Protein AF-A0A3C0SNF0-F1 (afdb_monomer_lite)

Radius of gyration: 14.69 Å; chains: 1; bounding box: 34×30×38 Å

Secondary structure (DSSP, 8-state):
-B--HHHHHH---SHHHHHHHHTS-SSTTSPPP---S-PPPTTS---S-TTTTT-TT--HHHHHSPPPEEE-GGG-EEE-GGG-------

Structure (mmCIF, N/CA/C/O backbone):
data_AF-A0A3C0SNF0-F1
#
_entry.id   AF-A0A3C0SNF0-F1
#
loop_
_atom_site.group_PDB
_atom_site.id
_atom_site.type_symbol
_atom_site.label_atom_id
_atom_site.label_alt_id
_atom_site.label_comp_id
_atom_site.label_asym_id
_atom_site.label_entity_id
_atom_site.label_seq_id
_atom_site.pdbx_PDB_ins_code
_atom_site.Cartn_x
_atom_site.Cartn_y
_atom_site.Cartn_z
_atom_site.occupancy
_atom_site.B_iso_or_equiv
_atom_site.auth_seq_i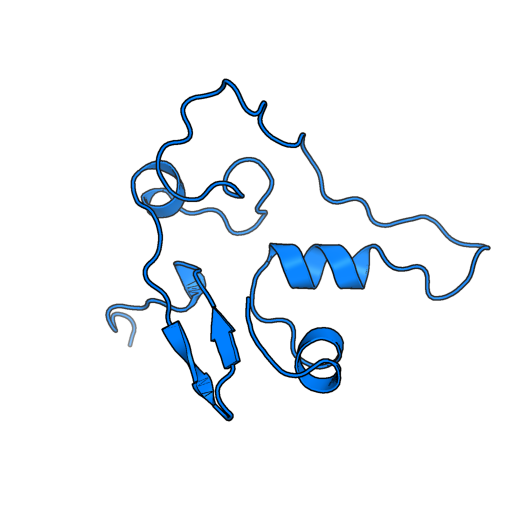d
_atom_site.auth_comp_id
_atom_site.auth_asym_id
_atom_site.auth_atom_id
_atom_site.pdbx_PDB_model_num
ATOM 1 N N . GLU A 1 1 ? -4.100 4.970 -0.342 1.00 92.44 1 GLU A N 1
ATOM 2 C CA . GLU A 1 1 ? -5.102 4.430 0.594 1.00 92.44 1 GLU A CA 1
ATOM 3 C C . GLU A 1 1 ? -5.493 5.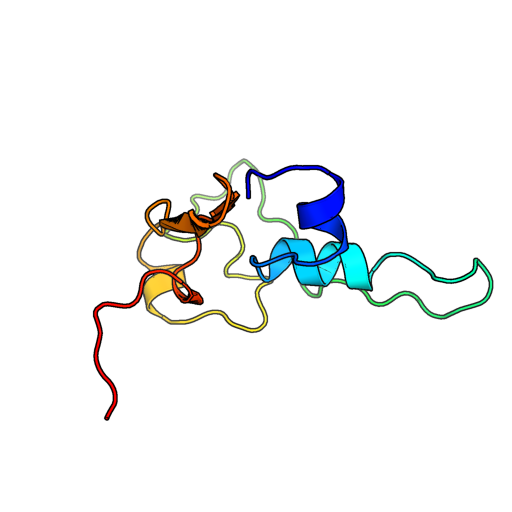568 1.510 1.00 92.44 1 GLU A C 1
ATOM 5 O O . GLU A 1 1 ? -4.605 6.293 1.944 1.00 92.44 1 GLU A O 1
ATOM 10 N N . GLU A 1 2 ? -6.788 5.799 1.672 1.00 97.44 2 GLU A N 1
ATOM 11 C CA . GLU A 1 2 ? -7.353 6.905 2.446 1.00 97.44 2 GLU A CA 1
ATOM 12 C C . GLU A 1 2 ? -8.398 6.317 3.392 1.00 97.44 2 GLU A C 1
ATOM 14 O O . GLU A 1 2 ? -9.386 5.741 2.942 1.00 97.44 2 GLU A O 1
ATOM 19 N N . CYS A 1 3 ? -8.150 6.413 4.692 1.00 96.88 3 CYS A N 1
ATOM 20 C CA . CYS A 1 3 ? -9.000 5.890 5.757 1.00 96.88 3 CYS A CA 1
ATOM 21 C C . CYS A 1 3 ? -8.635 6.569 7.083 1.00 96.88 3 CYS A C 1
ATOM 23 O O . CYS A 1 3 ? -7.750 7.430 7.134 1.00 96.88 3 CYS A O 1
ATOM 25 N N . THR A 1 4 ? -9.340 6.224 8.162 1.00 97.69 4 THR A N 1
ATOM 26 C CA . THR A 1 4 ? -8.969 6.705 9.499 1.00 97.69 4 THR A CA 1
ATOM 27 C C . THR A 1 4 ? -7.637 6.100 9.939 1.00 97.69 4 THR A C 1
ATOM 29 O O . THR A 1 4 ? -7.233 5.047 9.452 1.00 97.69 4 THR A O 1
ATOM 32 N N . VAL A 1 5 ? -6.961 6.743 10.896 1.00 96.00 5 VAL A N 1
ATOM 33 C CA . VAL A 1 5 ? -5.697 6.223 11.441 1.00 96.00 5 VAL A CA 1
ATOM 34 C C . VAL A 1 5 ? -5.885 4.814 12.000 1.00 96.00 5 VAL A C 1
ATOM 36 O O . VAL A 1 5 ? -5.118 3.930 11.650 1.00 96.00 5 VAL A O 1
ATOM 39 N N . LEU A 1 6 ? -6.917 4.590 12.820 1.00 95.44 6 LEU A N 1
ATOM 40 C CA . LEU A 1 6 ? -7.173 3.273 13.411 1.00 95.44 6 LEU A CA 1
ATOM 41 C C . LEU A 1 6 ? -7.390 2.212 12.329 1.00 95.44 6 LEU A C 1
ATOM 43 O O . LEU A 1 6 ? -6.731 1.180 12.346 1.00 95.44 6 LEU A O 1
ATOM 47 N N . GLU A 1 7 ? -8.214 2.516 11.326 1.00 96.06 7 GLU A N 1
ATOM 48 C CA . GLU A 1 7 ? -8.487 1.584 10.230 1.00 96.06 7 GLU A CA 1
ATOM 49 C C . GLU A 1 7 ? -7.237 1.279 9.389 1.00 96.06 7 GLU A C 1
ATOM 51 O O . GLU A 1 7 ? -7.052 0.149 8.950 1.00 96.06 7 GLU A O 1
ATOM 56 N N . PHE A 1 8 ? -6.341 2.253 9.199 1.00 95.19 8 PHE A N 1
ATOM 57 C CA . PHE A 1 8 ? -5.079 2.043 8.487 1.00 95.19 8 PHE A CA 1
ATOM 58 C C . PHE A 1 8 ? -4.149 1.054 9.208 1.00 95.19 8 PHE A C 1
ATOM 60 O O . PHE A 1 8 ? -3.455 0.278 8.552 1.00 95.19 8 PHE A O 1
ATOM 67 N N . PHE A 1 9 ? -4.109 1.095 10.542 1.00 94.19 9 PHE A N 1
ATOM 68 C CA . PHE A 1 9 ? -3.281 0.193 11.347 1.00 94.19 9 PHE A CA 1
ATOM 69 C C . PHE A 1 9 ? -3.933 -1.181 11.537 1.00 94.19 9 PHE A C 1
ATOM 71 O O .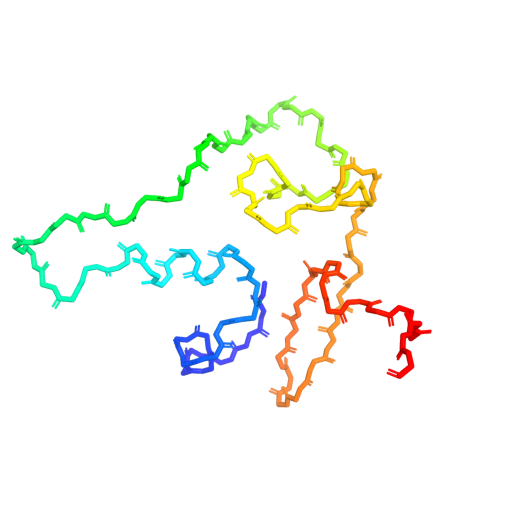 PHE A 1 9 ? -3.240 -2.192 11.429 1.00 94.19 9 PHE A O 1
ATOM 78 N N . ASP A 1 10 ? -5.246 -1.221 11.772 1.00 94.19 10 ASP A N 1
ATOM 79 C CA . ASP A 1 10 ? -5.973 -2.455 12.085 1.00 94.19 10 ASP A CA 1
ATOM 80 C C . ASP A 1 10 ? -6.342 -3.249 10.823 1.00 94.19 10 ASP A C 1
ATOM 82 O O . ASP A 1 10 ? -6.248 -4.477 10.806 1.00 94.19 10 ASP A O 1
ATOM 86 N N . ASN A 1 11 ? -6.730 -2.556 9.747 1.00 94.81 11 ASN A N 1
ATOM 87 C CA . ASN A 1 11 ? -7.239 -3.150 8.510 1.00 94.81 11 ASN A CA 1
ATOM 88 C C . ASN A 1 11 ? -6.600 -2.534 7.244 1.00 94.81 11 ASN A C 1
ATOM 90 O O . ASN A 1 11 ? -7.325 -2.105 6.341 1.00 94.81 11 ASN A O 1
ATOM 94 N N . PRO A 1 12 ? -5.258 -2.508 7.103 1.00 95.75 12 PRO A N 1
ATOM 95 C CA . PRO A 1 12 ? -4.629 -2.040 5.872 1.00 95.75 12 PRO A CA 1
ATOM 96 C C . PRO A 1 12 ? -5.021 -2.950 4.708 1.00 95.75 12 PRO A C 1
ATOM 98 O O . PRO A 1 12 ? -4.789 -4.162 4.725 1.00 95.75 12 PRO A O 1
ATOM 101 N N . MET A 1 13 ? -5.577 -2.375 3.652 1.00 96.00 13 MET A N 1
ATOM 102 C CA . MET A 1 13 ? -6.113 -3.116 2.516 1.00 96.00 13 MET A CA 1
ATOM 103 C C . MET A 1 13 ? -5.111 -3.203 1.366 1.00 96.00 13 MET A C 1
ATOM 105 O O . MET A 1 13 ? -4.993 -4.262 0.737 1.00 96.00 13 MET A O 1
ATOM 109 N N . HIS A 1 14 ? -4.340 -2.143 1.102 1.00 97.00 14 HIS A N 1
ATOM 110 C CA . HIS A 1 14 ? -3.356 -2.148 0.020 1.00 97.00 14 HIS A CA 1
ATOM 111 C C . HIS A 1 14 ? -2.102 -2.968 0.396 1.00 97.00 14 HIS A C 1
ATOM 113 O O . HIS A 1 14 ? -1.581 -2.815 1.503 1.00 97.00 14 HIS A O 1
ATOM 119 N N . PRO A 1 15 ? -1.525 -3.779 -0.520 1.00 96.38 15 PRO A N 1
ATOM 120 C CA . PRO A 1 15 ? -0.303 -4.545 -0.244 1.00 96.38 15 PRO A CA 1
ATOM 121 C C . PRO A 1 15 ? 0.876 -3.700 0.265 1.00 96.38 15 PRO A C 1
ATOM 123 O O . PRO A 1 15 ? 1.624 -4.149 1.125 1.00 96.38 15 PRO A O 1
ATOM 126 N N . TYR A 1 16 ? 1.015 -2.466 -0.231 1.00 95.62 16 TYR A N 1
ATOM 127 C CA . TYR A 1 16 ? 1.993 -1.493 0.281 1.00 95.62 16 TYR A CA 1
ATOM 128 C C . TYR A 1 16 ? 1.784 -1.176 1.766 1.00 95.62 16 TYR A C 1
ATOM 130 O O . TYR A 1 16 ? 2.726 -1.295 2.541 1.00 95.62 16 TYR A O 1
ATOM 138 N N . SER A 1 17 ? 0.563 -0.810 2.165 1.00 95.88 17 SER A N 1
ATOM 139 C CA . SER A 1 17 ? 0.229 -0.465 3.550 1.00 95.88 17 SER A CA 1
ATOM 140 C C . SER A 1 17 ? 0.433 -1.666 4.471 1.00 95.88 17 SER A C 1
ATOM 142 O O . SER A 1 17 ? 1.088 -1.540 5.499 1.00 95.88 17 SER A O 1
ATOM 144 N N . LYS A 1 18 ? 0.007 -2.866 4.043 1.00 94.88 18 LYS A N 1
ATOM 145 C CA . LYS A 1 18 ? 0.299 -4.126 4.752 1.00 94.88 18 LYS A CA 1
ATOM 146 C C . LYS A 1 18 ? 1.801 -4.338 4.934 1.00 94.88 18 LYS A C 1
ATOM 148 O O . LYS A 1 18 ? 2.253 -4.664 6.025 1.00 94.88 18 LYS A O 1
ATOM 153 N N . GLY A 1 19 ? 2.581 -4.141 3.870 1.00 93.06 19 GLY A N 1
ATOM 154 C CA . GLY A 1 19 ? 4.039 -4.220 3.920 1.00 93.06 19 GLY A CA 1
ATOM 155 C C . GLY A 1 19 ? 4.644 -3.210 4.893 1.00 93.06 19 GLY A C 1
ATOM 156 O O . GLY A 1 19 ? 5.520 -3.576 5.665 1.00 93.06 19 GLY A O 1
ATOM 157 N N . LEU A 1 20 ? 4.147 -1.971 4.897 1.00 92.69 20 LEU A N 1
ATOM 158 C CA . LEU A 1 20 ? 4.625 -0.905 5.772 1.00 92.69 20 LEU A CA 1
ATOM 159 C C . LEU A 1 20 ? 4.360 -1.218 7.249 1.00 92.69 20 LEU A C 1
ATOM 161 O O . LEU A 1 20 ? 5.272 -1.088 8.061 1.00 92.69 20 LEU A O 1
ATOM 165 N N . ILE A 1 21 ? 3.147 -1.671 7.581 1.00 91.75 21 ILE A N 1
ATOM 166 C CA . ILE A 1 21 ? 2.797 -2.096 8.942 1.00 91.75 21 ILE A CA 1
ATOM 167 C C . ILE A 1 21 ? 3.661 -3.290 9.364 1.00 91.75 21 ILE A C 1
ATOM 169 O O . ILE A 1 21 ? 4.253 -3.263 10.436 1.00 91.75 21 ILE A O 1
ATOM 173 N N . ASN A 1 22 ? 3.848 -4.283 8.490 1.00 88.88 22 ASN A N 1
ATOM 174 C CA . ASN A 1 22 ? 4.696 -5.449 8.774 1.00 88.88 22 ASN A CA 1
ATOM 175 C C . ASN A 1 22 ? 6.194 -5.120 8.900 1.00 88.88 22 ASN A C 1
ATOM 177 O O . ASN A 1 22 ? 6.950 -5.910 9.469 1.00 88.88 22 ASN A O 1
ATOM 181 N N . SER A 1 23 ? 6.639 -3.997 8.331 1.00 89.19 23 SER A N 1
ATOM 182 C CA . SER A 1 23 ? 7.996 -3.468 8.492 1.00 89.19 23 SER A CA 1
ATOM 183 C C . SER A 1 23 ? 8.192 -2.728 9.816 1.00 89.19 23 SER A C 1
ATOM 185 O O . SER A 1 23 ? 9.334 -2.425 10.172 1.00 89.19 23 SER A O 1
ATOM 187 N N . MET A 1 24 ? 7.113 -2.432 10.545 1.00 85.06 24 MET A N 1
ATOM 188 C CA . MET A 1 24 ? 7.195 -1.806 11.854 1.00 85.06 24 MET A CA 1
ATOM 189 C C . MET A 1 24 ? 7.658 -2.842 12.890 1.00 85.06 24 MET A C 1
ATOM 191 O O . MET A 1 24 ? 7.097 -3.932 12.966 1.00 85.06 24 MET A O 1
ATOM 195 N N . PRO A 1 25 ? 8.707 -2.549 13.669 1.00 74.50 25 PRO A N 1
ATOM 196 C CA . PRO A 1 25 ? 9.182 -3.469 14.689 1.00 74.50 25 PRO A CA 1
ATOM 197 C C . PRO A 1 25 ? 8.228 -3.504 15.892 1.00 74.50 25 PRO A C 1
ATOM 199 O O . PRO A 1 25 ? 7.909 -2.457 16.450 1.00 74.50 25 PRO A O 1
ATOM 202 N N . ASP A 1 26 ? 7.885 -4.700 16.375 1.00 72.38 26 ASP A N 1
ATOM 203 C CA . ASP A 1 26 ? 7.216 -4.862 17.680 1.00 72.38 26 ASP A CA 1
ATOM 204 C C . ASP A 1 26 ? 8.149 -4.489 18.848 1.00 72.38 26 ASP A C 1
ATOM 206 O O . ASP A 1 26 ? 7.718 -4.134 19.944 1.00 72.38 26 ASP A O 1
ATOM 210 N N . ASN A 1 27 ? 9.463 -4.590 18.621 1.00 69.31 27 ASN A N 1
ATOM 211 C CA . ASN A 1 27 ? 10.518 -4.167 19.533 1.00 69.31 27 ASN A CA 1
ATOM 212 C C . ASN A 1 27 ? 11.813 -3.851 18.762 1.00 69.31 27 ASN A C 1
ATOM 214 O O . ASN A 1 27 ? 12.078 -4.400 17.695 1.00 69.31 27 ASN A O 1
ATOM 218 N N . PHE A 1 28 ? 12.677 -3.005 19.324 1.00 66.31 28 PHE A N 1
ATOM 219 C CA . PHE A 1 28 ? 13.958 -2.630 18.703 1.00 66.31 28 PHE A CA 1
ATOM 220 C C . PHE A 1 28 ? 15.030 -3.746 18.720 1.00 66.31 28 PHE A C 1
ATOM 222 O O . PHE A 1 28 ? 16.186 -3.482 18.401 1.00 66.31 28 PHE A O 1
ATOM 229 N N . ASN A 1 29 ? 14.670 -4.986 19.079 1.00 65.00 29 ASN A N 1
ATOM 230 C CA . ASN A 1 29 ? 15.600 -6.106 19.274 1.00 65.00 29 ASN A CA 1
ATOM 231 C C . ASN A 1 29 ? 15.495 -7.197 18.185 1.00 65.00 29 ASN A C 1
ATOM 233 O O . ASN A 1 29 ? 16.122 -8.249 18.314 1.00 65.00 29 ASN A O 1
ATOM 237 N N . GLY A 1 30 ? 14.703 -6.979 17.129 1.00 62.47 30 GLY A N 1
ATOM 238 C CA . GLY A 1 30 ? 14.366 -7.993 16.123 1.00 62.47 30 GLY A CA 1
ATOM 239 C C . GLY A 1 30 ? 14.800 -7.675 14.687 1.00 62.47 30 GLY A C 1
ATOM 240 O O . GLY A 1 30 ? 15.153 -6.548 14.346 1.00 62.47 30 GLY A O 1
ATOM 241 N N . ARG A 1 31 ? 14.759 -8.704 13.825 1.00 63.38 31 ARG A N 1
ATOM 242 C CA . ARG A 1 31 ? 14.954 -8.581 12.369 1.00 63.38 31 ARG A CA 1
ATOM 243 C C . ARG A 1 31 ? 13.789 -7.807 11.752 1.00 63.38 31 ARG A C 1
ATOM 245 O O . ARG A 1 31 ? 12.636 -8.168 11.961 1.00 63.38 31 ARG A O 1
ATOM 252 N N . PHE A 1 32 ? 14.105 -6.801 10.945 1.00 72.62 32 PHE A N 1
ATOM 253 C CA . PHE A 1 32 ? 13.116 -6.013 10.217 1.00 72.62 32 PHE A CA 1
ATOM 254 C C . PHE A 1 32 ? 12.638 -6.763 8.976 1.00 72.62 32 PHE A C 1
ATOM 256 O O . PHE A 1 32 ? 13.451 -7.176 8.143 1.00 72.62 32 PHE A O 1
ATOM 263 N N . ASN A 1 33 ? 11.322 -6.884 8.814 1.00 81.06 33 ASN A N 1
ATOM 264 C CA . ASN A 1 33 ? 10.764 -7.255 7.522 1.00 81.06 33 ASN A CA 1
ATOM 265 C C . ASN A 1 33 ? 10.932 -6.062 6.584 1.00 81.06 33 ASN A C 1
ATOM 267 O O . ASN A 1 33 ? 10.511 -4.951 6.899 1.00 81.06 33 ASN A O 1
ATOM 271 N N . THR A 1 34 ? 11.556 -6.275 5.433 1.00 85.50 34 THR A N 1
ATOM 272 C CA . THR A 1 34 ? 11.747 -5.223 4.433 1.00 85.50 34 THR A CA 1
ATOM 273 C C . THR A 1 34 ? 10.816 -5.459 3.256 1.00 85.50 34 THR A C 1
ATOM 275 O O . THR A 1 34 ? 10.627 -6.590 2.802 1.00 85.50 34 THR A O 1
ATOM 278 N N . ILE A 1 35 ? 10.233 -4.378 2.739 1.00 89.69 35 ILE A N 1
ATOM 279 C CA . ILE A 1 35 ? 9.573 -4.418 1.438 1.00 89.69 35 ILE A CA 1
ATOM 280 C C . ILE A 1 35 ? 10.671 -4.598 0.391 1.00 89.69 35 ILE A C 1
ATOM 282 O O . ILE A 1 35 ? 11.560 -3.759 0.265 1.00 89.69 35 ILE A O 1
ATOM 286 N N . SER A 1 36 ? 10.618 -5.709 -0.336 1.00 86.81 36 SER A N 1
ATOM 287 C CA . SER A 1 36 ? 11.616 -6.041 -1.353 1.00 86.81 36 SER A CA 1
ATOM 288 C C . SER A 1 36 ? 11.528 -5.115 -2.571 1.00 86.81 36 SER A C 1
ATOM 290 O O . SER A 1 36 ? 10.461 -4.596 -2.902 1.00 86.81 36 SER A O 1
ATOM 292 N N . GLY A 1 37 ? 12.653 -4.959 -3.270 1.00 88.00 37 GLY A N 1
ATOM 293 C CA . GLY A 1 37 ? 12.771 -4.120 -4.465 1.00 88.00 37 GLY A CA 1
ATOM 294 C C . GLY A 1 37 ? 13.048 -2.645 -4.157 1.00 88.00 37 GLY A C 1
ATOM 295 O O . GLY A 1 37 ? 13.203 -2.247 -3.006 1.00 88.00 37 GLY A O 1
ATOM 296 N N . ASN A 1 38 ? 13.127 -1.827 -5.208 1.00 88.75 38 ASN A N 1
ATOM 297 C CA . ASN A 1 38 ? 13.500 -0.413 -5.114 1.00 88.75 38 ASN A CA 1
ATOM 298 C C . ASN A 1 38 ? 12.324 0.509 -5.446 1.00 88.75 38 ASN A C 1
ATOM 300 O O . ASN A 1 38 ? 11.427 0.148 -6.211 1.00 88.75 38 ASN A O 1
ATOM 304 N N . VAL A 1 39 ? 12.323 1.702 -4.848 1.00 89.00 39 VAL A N 1
ATOM 305 C CA . VAL A 1 39 ? 11.410 2.782 -5.243 1.00 89.00 39 VAL A CA 1
ATOM 306 C C . VAL A 1 39 ? 11.785 3.204 -6.671 1.00 89.00 39 VAL A C 1
ATOM 308 O O . VAL A 1 39 ? 12.966 3.476 -6.892 1.00 89.00 39 VAL A O 1
ATOM 311 N N . PRO A 1 40 ? 10.833 3.249 -7.622 1.00 86.75 40 PRO A N 1
ATOM 312 C CA . PRO A 1 40 ? 11.095 3.780 -8.958 1.00 86.75 40 PRO A CA 1
ATOM 313 C C . PRO A 1 40 ? 11.641 5.210 -8.893 1.00 86.75 40 PRO A C 1
ATOM 315 O O . PRO A 1 40 ? 11.253 5.988 -8.017 1.00 86.75 40 PRO A O 1
ATOM 318 N N . SER A 1 41 ? 12.524 5.572 -9.819 1.00 90.12 41 SER A N 1
ATOM 319 C CA . SER A 1 41 ? 12.981 6.956 -9.950 1.00 90.12 41 SER A CA 1
ATOM 320 C C . SER A 1 41 ? 11.824 7.889 -10.322 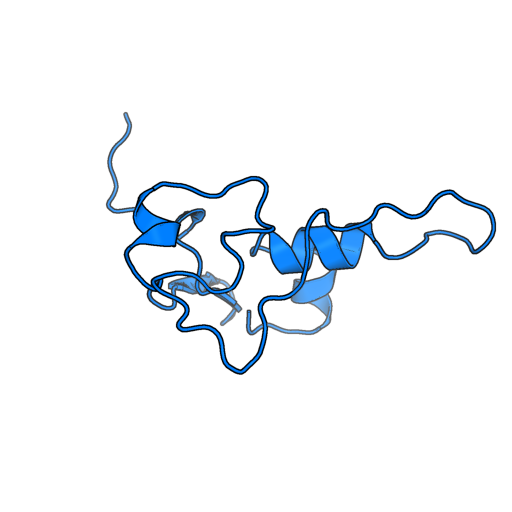1.00 90.12 41 SER A C 1
ATOM 322 O O . SER A 1 41 ? 10.938 7.522 -11.087 1.00 90.12 41 SER A O 1
ATOM 324 N N . LEU A 1 42 ? 11.874 9.142 -9.858 1.00 86.31 42 LEU A N 1
ATOM 325 C CA . LEU A 1 42 ? 10.907 10.181 -10.246 1.00 86.31 42 LEU A CA 1
ATOM 326 C C . LEU A 1 42 ? 10.939 10.505 -11.753 1.00 86.31 42 LEU A C 1
ATOM 328 O O . LEU A 1 42 ? 10.007 11.119 -12.261 1.00 86.31 42 LEU A O 1
ATOM 332 N N . TYR A 1 43 ? 12.017 10.128 -12.449 1.00 90.88 43 TYR A N 1
ATOM 333 C CA . TYR A 1 43 ? 12.198 10.342 -13.890 1.00 90.88 43 TYR A CA 1
ATOM 334 C C . TYR A 1 43 ? 11.813 9.124 -14.738 1.00 90.88 43 TYR A C 1
ATOM 336 O O . TYR A 1 43 ? 11.843 9.203 -15.966 1.00 90.88 43 TYR A O 1
ATOM 344 N N . GLU A 1 44 ? 11.507 7.988 -14.110 1.00 86.94 44 GLU A N 1
ATOM 345 C CA . GLU A 1 44 ? 11.022 6.815 -14.828 1.00 86.94 44 GLU A CA 1
ATOM 346 C C . GLU A 1 44 ? 9.577 7.044 -15.273 1.00 86.94 44 GLU A C 1
ATOM 348 O O . GLU A 1 44 ? 8.745 7.532 -14.509 1.00 86.94 44 GLU A O 1
ATOM 353 N N . ASN A 1 45 ? 9.269 6.665 -16.515 1.00 87.56 45 ASN A N 1
ATOM 354 C CA . ASN A 1 45 ? 7.884 6.593 -16.951 1.00 87.56 45 ASN A CA 1
ATOM 355 C C . ASN A 1 45 ? 7.263 5.318 -16.374 1.00 87.56 45 ASN A C 1
ATOM 357 O O . ASN A 1 45 ? 7.649 4.211 -16.752 1.00 87.56 45 ASN A O 1
ATOM 361 N N . ILE A 1 46 ? 6.339 5.483 -15.434 1.00 87.81 46 ILE A N 1
ATOM 362 C CA . ILE A 1 46 ? 5.655 4.378 -14.774 1.00 87.81 46 ILE A CA 1
ATOM 363 C C . ILE A 1 46 ? 4.338 4.134 -15.502 1.00 87.81 46 ILE A C 1
ATOM 365 O O . ILE A 1 46 ? 3.410 4.936 -15.410 1.00 87.81 46 ILE A O 1
ATOM 369 N N . GLU A 1 47 ? 4.251 3.000 -16.188 1.00 91.06 47 GLU A N 1
ATOM 370 C CA . GLU A 1 47 ? 2.985 2.495 -16.709 1.00 91.06 47 GLU A CA 1
ATOM 371 C C . GLU A 1 47 ? 2.270 1.664 -15.637 1.00 91.06 47 GLU A C 1
ATOM 373 O O . GLU A 1 47 ? 2.873 0.888 -14.890 1.00 91.06 47 GLU A O 1
ATOM 378 N N . GLY A 1 48 ? 0.958 1.859 -15.536 1.00 94.44 48 GLY A N 1
ATOM 379 C CA . GLY A 1 48 ? 0.118 1.149 -14.586 1.00 94.44 48 GLY A CA 1
ATOM 380 C C . GLY A 1 48 ? 0.304 1.557 -13.121 1.00 94.44 48 GLY A C 1
ATOM 381 O O . GLY A 1 48 ? 0.329 2.732 -12.770 1.00 94.44 48 GLY A O 1
ATOM 382 N N . CYS A 1 49 ? 0.339 0.570 -12.227 1.00 95.25 49 CYS A N 1
ATOM 383 C CA . CYS A 1 49 ? 0.449 0.773 -10.787 1.00 95.25 49 CYS A CA 1
ATOM 384 C C . CYS A 1 49 ? 1.898 1.111 -10.382 1.00 95.25 49 CYS A C 1
ATOM 386 O O . CYS A 1 49 ? 2.790 0.278 -10.561 1.00 95.25 49 CYS A O 1
ATOM 388 N N . PRO A 1 50 ? 2.154 2.237 -9.689 1.00 93.44 50 PRO A N 1
ATOM 389 C CA . PRO A 1 50 ? 3.508 2.646 -9.295 1.00 93.44 50 PRO A CA 1
ATOM 390 C C . PRO A 1 50 ? 4.177 1.736 -8.261 1.00 93.44 50 PRO A C 1
ATOM 392 O O . PRO A 1 50 ? 5.384 1.819 -8.027 1.00 93.44 50 PRO A O 1
ATOM 395 N N . TYR A 1 51 ? 3.412 0.846 -7.628 1.00 95.31 51 TYR A N 1
ATOM 396 C CA . TYR A 1 51 ? 3.932 -0.129 -6.675 1.00 95.31 51 TYR A CA 1
ATOM 397 C C . TYR A 1 51 ? 4.225 -1.501 -7.308 1.00 95.31 51 TYR A C 1
ATOM 399 O O . TYR A 1 51 ? 4.727 -2.393 -6.627 1.00 95.31 51 TYR A O 1
ATOM 407 N N . VAL A 1 52 ? 3.948 -1.698 -8.603 1.00 94.88 52 VAL A N 1
ATOM 408 C CA . VAL A 1 52 ? 3.959 -3.025 -9.244 1.00 94.88 52 VAL A CA 1
ATOM 409 C C . VAL A 1 52 ? 5.302 -3.758 -9.155 1.00 94.88 52 VAL A C 1
ATOM 411 O O . VAL A 1 52 ? 5.320 -4.976 -9.003 1.00 94.88 52 VAL A O 1
ATOM 414 N N . SER A 1 53 ? 6.429 -3.041 -9.178 1.00 93.19 53 SER A N 1
ATOM 415 C CA . SER A 1 53 ? 7.775 -3.631 -9.083 1.00 93.19 53 SER A CA 1
ATOM 416 C C . SER A 1 53 ? 8.121 -4.178 -7.693 1.00 93.19 53 SER A C 1
ATOM 418 O O . SER A 1 53 ? 9.034 -4.991 -7.567 1.00 93.19 53 SER A O 1
ATOM 420 N N . ARG A 1 54 ? 7.399 -3.742 -6.655 1.00 95.25 54 ARG A N 1
ATOM 421 C CA . ARG A 1 54 ? 7.617 -4.115 -5.245 1.00 95.25 54 ARG A CA 1
ATOM 422 C C . ARG A 1 54 ? 6.442 -4.876 -4.633 1.00 95.25 54 ARG A C 1
ATOM 424 O O . ARG A 1 54 ? 6.532 -5.361 -3.508 1.00 95.25 54 ARG A O 1
ATOM 431 N N . CYS A 1 55 ? 5.325 -4.962 -5.348 1.00 95.12 55 CYS A N 1
ATOM 432 C CA . CYS A 1 55 ? 4.122 -5.630 -4.886 1.00 95.12 55 CYS A CA 1
ATOM 433 C C . CYS A 1 55 ? 4.258 -7.150 -5.039 1.00 95.12 55 CYS A C 1
ATOM 435 O O . CYS A 1 55 ? 4.331 -7.659 -6.154 1.00 95.12 55 CYS A O 1
ATOM 437 N N . SER A 1 56 ? 4.205 -7.891 -3.930 1.00 93.00 56 SER A N 1
ATOM 438 C CA . SER A 1 56 ? 4.191 -9.366 -3.943 1.00 93.00 56 SER A CA 1
ATOM 439 C C . SER A 1 56 ? 2.910 -9.974 -4.530 1.00 93.00 56 SER A C 1
ATOM 441 O O . SER A 1 56 ? 2.860 -11.173 -4.774 1.00 93.00 56 SER A O 1
ATOM 443 N N . GLN A 1 57 ? 1.884 -9.149 -4.752 1.00 95.56 57 GLN A N 1
ATOM 444 C CA . GLN A 1 57 ? 0.576 -9.513 -5.304 1.00 95.56 57 GLN A CA 1
ATOM 445 C C . GLN A 1 57 ? 0.343 -8.849 -6.677 1.00 95.56 57 GLN A C 1
ATOM 447 O O . GLN A 1 57 ? -0.795 -8.592 -7.072 1.00 95.56 57 GLN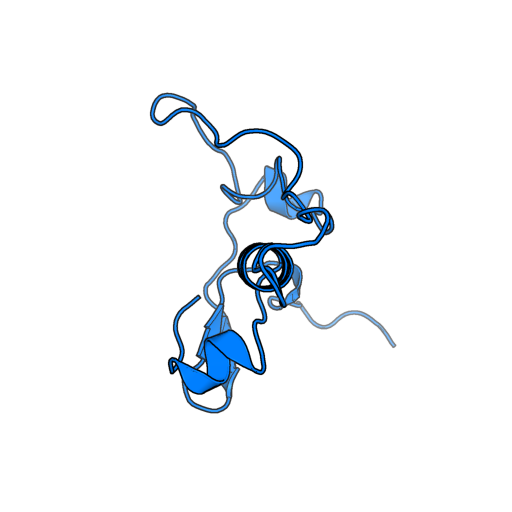 A O 1
ATOM 452 N N . ALA A 1 58 ? 1.418 -8.467 -7.376 1.00 95.12 58 ALA A N 1
ATOM 453 C CA . ALA A 1 58 ? 1.327 -7.860 -8.699 1.00 95.12 58 ALA A CA 1
ATOM 454 C C . ALA A 1 58 ? 0.692 -8.827 -9.713 1.00 95.12 58 ALA A C 1
ATOM 456 O O . ALA A 1 58 ? 1.071 -9.991 -9.792 1.00 95.12 58 ALA A O 1
ATOM 457 N N . MET A 1 59 ? -0.230 -8.306 -10.521 1.00 95.81 59 MET A N 1
ATOM 458 C CA . MET A 1 59 ? -0.855 -8.995 -11.655 1.00 95.81 59 MET A CA 1
ATOM 459 C C . MET A 1 59 ? -0.472 -8.276 -12.954 1.00 95.81 59 MET A C 1
ATOM 461 O O . MET A 1 59 ? -0.040 -7.122 -12.904 1.00 95.81 59 MET A O 1
ATOM 465 N N . ASP A 1 60 ? -0.672 -8.906 -14.111 1.00 95.31 60 ASP A N 1
ATOM 466 C CA . ASP A 1 60 ? -0.306 -8.313 -15.409 1.00 95.31 60 ASP A CA 1
ATOM 467 C C . ASP A 1 60 ? -1.001 -6.965 -15.647 1.00 95.31 60 ASP A C 1
ATOM 469 O O . ASP A 1 60 ? -0.347 -5.977 -15.978 1.00 95.31 60 ASP A O 1
ATOM 473 N N . ILE A 1 61 ? -2.291 -6.857 -15.304 1.00 95.88 61 ILE A N 1
ATOM 474 C CA . ILE A 1 61 ? -3.041 -5.593 -15.389 1.00 95.88 61 ILE A CA 1
ATOM 475 C C . ILE A 1 61 ? -2.411 -4.458 -14.565 1.00 95.88 61 ILE A C 1
ATOM 477 O O . ILE A 1 61 ? -2.513 -3.293 -14.942 1.00 95.88 61 ILE A O 1
ATOM 481 N N . CYS A 1 62 ? -1.710 -4.776 -13.469 1.00 95.81 62 CYS A N 1
ATOM 482 C CA . CYS A 1 62 ? -1.014 -3.780 -12.657 1.00 95.81 62 CYS A CA 1
ATOM 483 C C . CYS A 1 62 ? 0.183 -3.160 -13.385 1.00 95.81 62 CYS A C 1
ATOM 485 O O . CYS A 1 62 ? 0.610 -2.086 -12.983 1.00 95.81 62 CYS A O 1
ATOM 487 N N . ARG A 1 63 ? 0.755 -3.829 -14.392 1.00 94.81 63 ARG A N 1
ATOM 488 C CA . ARG A 1 63 ? 1.878 -3.311 -15.195 1.00 94.81 63 ARG A CA 1
ATOM 489 C C . ARG A 1 63 ? 1.401 -2.443 -16.354 1.00 94.81 63 ARG A C 1
ATOM 491 O O . ARG A 1 63 ? 2.161 -1.629 -16.851 1.00 94.81 63 ARG A O 1
ATOM 498 N N . GLU A 1 64 ? 0.153 -2.629 -16.770 1.00 94.94 64 GLU A N 1
A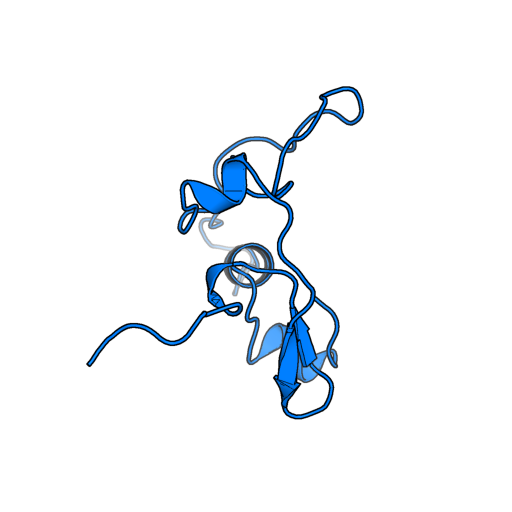TOM 499 C CA . GLU A 1 64 ? -0.402 -1.996 -17.967 1.00 94.94 64 GLU A CA 1
ATOM 500 C C . GLU A 1 64 ? -1.321 -0.814 -17.644 1.00 94.94 64 GLU A C 1
ATOM 502 O O . GLU A 1 64 ? -1.391 0.146 -18.410 1.00 94.94 64 GLU A O 1
ATOM 507 N N . LYS A 1 65 ? -2.080 -0.881 -16.539 1.00 95.06 65 LYS A N 1
ATOM 508 C CA . LYS A 1 65 ? -3.140 0.091 -16.228 1.00 95.06 65 LYS A CA 1
ATOM 509 C C . LYS A 1 65 ? -3.159 0.501 -14.767 1.00 95.06 65 LYS A C 1
ATOM 511 O O . LYS A 1 65 ? -2.952 -0.308 -13.861 1.00 95.06 65 LYS A O 1
ATOM 516 N N . GLU A 1 66 ? -3.436 1.779 -14.542 1.00 93.25 66 GLU A N 1
ATOM 517 C CA . GLU A 1 66 ? -3.601 2.317 -13.198 1.00 93.25 66 GLU A CA 1
ATOM 518 C C . GLU A 1 66 ? -4.952 1.851 -12.625 1.00 93.25 66 GLU A C 1
ATOM 520 O O . GLU A 1 66 ? -5.970 1.911 -13.325 1.00 93.25 66 GLU A O 1
ATOM 525 N N . PRO A 1 67 ? -4.994 1.334 -11.384 1.00 93.88 67 PRO A N 1
ATOM 526 C CA . PRO A 1 67 ? -6.248 0.918 -10.774 1.00 93.88 67 PRO A CA 1
ATOM 527 C C . PRO A 1 67 ? -7.135 2.125 -10.467 1.00 93.88 67 PRO A C 1
ATOM 529 O O . PRO A 1 67 ? -6.683 3.119 -9.904 1.00 93.88 67 PRO A O 1
ATOM 532 N N . CYS A 1 68 ? -8.434 2.003 -10.738 1.00 94.06 68 CYS A N 1
ATOM 533 C CA . CYS A 1 68 ? -9.418 2.952 -10.225 1.00 94.06 68 CYS A CA 1
ATOM 534 C C . CYS A 1 68 ? -9.471 2.921 -8.690 1.00 94.06 68 CYS A C 1
ATOM 536 O O . CYS A 1 68 ? -9.209 1.886 -8.070 1.00 94.06 68 CYS A O 1
ATOM 538 N N . THR A 1 69 ? -9.881 4.037 -8.091 1.00 95.56 69 THR A N 1
ATOM 539 C CA . THR A 1 69 ? -10.190 4.111 -6.662 1.00 95.56 69 THR A CA 1
ATOM 540 C C . THR A 1 69 ? -11.442 3.299 -6.351 1.00 95.56 69 THR A C 1
ATOM 542 O O . THR A 1 69 ? -12.515 3.559 -6.896 1.00 95.56 69 THR A O 1
ATOM 545 N N . LYS A 1 70 ? -11.318 2.344 -5.433 1.00 95.19 70 LYS A N 1
ATOM 546 C CA . LYS A 1 70 ? -12.426 1.601 -4.845 1.00 95.19 70 LYS A CA 1
ATOM 547 C C . LYS A 1 70 ? -12.727 2.153 -3.461 1.00 95.19 70 LYS A C 1
ATOM 549 O O . LYS A 1 70 ? -11.840 2.204 -2.616 1.00 95.19 70 LYS A O 1
ATOM 554 N N . GLU A 1 71 ? -13.978 2.523 -3.224 1.00 95.81 71 GLU A N 1
ATOM 555 C CA . GLU A 1 71 ? -14.475 2.829 -1.884 1.00 95.81 71 GLU A CA 1
ATOM 556 C C . GLU A 1 71 ? -15.015 1.550 -1.228 1.00 95.81 71 GLU A C 1
ATOM 558 O O . GLU A 1 71 ? -15.768 0.782 -1.840 1.00 95.81 71 GLU A O 1
ATOM 563 N N . LEU A 1 72 ? -14.560 1.298 -0.006 1.00 92.75 72 LEU A N 1
ATOM 564 C CA . LEU A 1 72 ? -14.959 0.207 0.872 1.00 92.75 72 LEU A CA 1
ATOM 565 C C . LEU A 1 72 ? -15.913 0.756 1.948 1.00 92.75 72 LEU A C 1
ATOM 567 O O . LEU A 1 72 ? -16.536 1.802 1.776 1.00 92.75 72 LEU A O 1
ATOM 571 N N . LYS A 1 73 ? -16.071 0.035 3.060 1.00 89.94 73 LYS A N 1
ATOM 572 C CA . LYS A 1 73 ? -16.878 0.504 4.192 1.00 89.94 73 LYS A CA 1
ATOM 573 C C . LYS A 1 73 ? -16.230 1.719 4.861 1.00 89.94 73 LYS A C 1
ATOM 575 O O . LYS A 1 73 ? -15.025 1.928 4.747 1.00 89.94 73 LYS A O 1
ATOM 580 N N . ASP A 1 74 ? -17.055 2.516 5.536 1.00 90.38 74 ASP A N 1
ATOM 581 C CA . ASP A 1 74 ? -16.626 3.620 6.407 1.00 90.38 74 ASP A CA 1
ATOM 582 C C . ASP A 1 74 ? -15.721 4.666 5.724 1.00 90.38 74 ASP A C 1
ATOM 584 O O . ASP A 1 74 ? -14.874 5.298 6.353 1.00 90.38 74 ASP A O 1
ATOM 588 N N . GLY A 1 75 ? -15.905 4.858 4.411 1.00 92.69 75 GLY A N 1
ATOM 589 C CA . GLY A 1 75 ? -15.146 5.820 3.609 1.00 92.69 75 GLY A CA 1
ATOM 590 C C . GLY A 1 75 ? -13.707 5.396 3.303 1.00 92.69 75 GLY A C 1
ATOM 591 O O . GLY A 1 75 ? -12.939 6.207 2.786 1.00 92.69 75 GLY A O 1
ATOM 592 N N . HIS A 1 76 ? -13.324 4.149 3.595 1.00 96.69 76 HIS A N 1
ATOM 593 C CA . HIS A 1 76 ? -11.993 3.629 3.296 1.00 96.69 76 HIS A CA 1
ATOM 594 C C . HIS A 1 76 ? -11.814 3.465 1.777 1.00 96.69 76 HIS A C 1
ATOM 596 O O . HIS A 1 76 ? -12.443 2.614 1.152 1.00 96.69 76 HIS A O 1
ATOM 602 N N . LYS A 1 77 ? -10.932 4.257 1.163 1.00 97.69 77 LYS A N 1
ATOM 603 C CA . LYS A 1 77 ? -10.634 4.217 -0.276 1.00 97.69 77 LYS A CA 1
ATOM 604 C C . LYS A 1 77 ? -9.275 3.597 -0.580 1.00 97.69 77 LYS A C 1
ATOM 606 O O . LYS A 1 77 ? -8.254 3.949 0.016 1.00 97.69 77 LYS A O 1
ATOM 611 N N . VAL A 1 78 ? -9.236 2.733 -1.592 1.00 97.06 78 VAL A N 1
ATOM 612 C CA . VAL A 1 78 ? -8.030 2.014 -2.019 1.00 97.06 78 VAL A CA 1
ATOM 613 C C . VAL A 1 78 ? -7.927 1.997 -3.542 1.00 97.06 78 VAL A C 1
ATOM 615 O O . VAL A 1 78 ? -8.887 1.661 -4.223 1.00 97.06 78 VAL A O 1
ATOM 618 N N . CYS A 1 79 ? -6.748 2.292 -4.091 1.00 96.19 79 CYS A N 1
ATOM 619 C CA . CYS A 1 79 ? -6.467 2.148 -5.523 1.00 96.19 79 CYS A CA 1
ATOM 620 C C . CYS A 1 79 ? -5.658 0.864 -5.740 1.00 96.19 79 CYS A C 1
ATOM 622 O O . CYS A 1 79 ? -4.431 0.890 -5.691 1.00 96.19 79 CYS A O 1
ATOM 624 N N . CYS A 1 80 ? -6.325 -0.284 -5.896 1.00 96.81 80 CYS A N 1
ATOM 625 C CA . CYS A 1 80 ? -5.649 -1.572 -6.068 1.00 96.81 80 CYS A CA 1
ATOM 626 C C . CYS A 1 80 ? -6.476 -2.536 -6.913 1.00 96.81 80 CYS A C 1
ATOM 628 O O . CYS A 1 80 ? -7.633 -2.798 -6.595 1.00 96.81 80 CYS A O 1
ATOM 630 N N . TRP A 1 81 ? -5.859 -3.158 -7.921 1.00 95.94 81 TRP A N 1
ATOM 631 C CA . TRP A 1 81 ? -6.552 -4.126 -8.773 1.00 95.94 81 TRP A CA 1
ATOM 632 C C . TRP A 1 81 ? -7.101 -5.342 -8.018 1.00 95.94 81 TRP A C 1
ATOM 634 O O . TRP A 1 81 ? -8.122 -5.877 -8.432 1.00 95.94 81 TRP A O 1
ATOM 644 N N . LEU A 1 82 ? -6.506 -5.721 -6.879 1.00 94.62 82 LEU A N 1
ATOM 645 C CA . LEU A 1 82 ? -7.017 -6.800 -6.019 1.00 94.62 82 LEU A CA 1
ATOM 646 C C . LEU A 1 82 ? -8.428 -6.535 -5.470 1.00 94.62 82 LEU A C 1
ATOM 648 O O . LEU A 1 82 ? -9.118 -7.470 -5.087 1.00 94.62 82 LEU A O 1
ATOM 652 N N . LEU A 1 83 ? -8.842 -5.267 -5.388 1.00 92.62 83 LEU A N 1
ATOM 653 C CA . LEU A 1 83 ? -10.133 -4.848 -4.824 1.00 92.62 83 LEU A CA 1
ATOM 654 C C . LEU A 1 83 ? -11.097 -4.328 -5.898 1.00 92.62 83 LEU A C 1
ATOM 656 O O . LEU A 1 83 ? -12.253 -4.011 -5.610 1.00 92.62 83 LEU A O 1
ATOM 660 N N . ASN A 1 84 ? -10.622 -4.244 -7.141 1.00 82.44 84 ASN A N 1
ATOM 661 C CA . ASN A 1 84 ? -11.350 -3.677 -8.268 1.00 82.44 84 ASN A CA 1
ATOM 662 C C . ASN A 1 84 ? -12.155 -4.726 -9.046 1.00 82.44 84 ASN A C 1
ATOM 664 O O . ASN A 1 84 ? -12.555 -4.431 -10.168 1.00 82.44 84 ASN A O 1
ATOM 668 N N . GLU A 1 85 ? -12.384 -5.924 -8.494 1.00 61.78 85 GLU A N 1
ATOM 669 C CA . GLU A 1 85 ? -13.006 -7.038 -9.218 1.00 61.78 85 GLU A CA 1
ATOM 670 C C . GLU A 1 85 ? -14.189 -6.608 -10.103 1.00 61.78 85 GLU A C 1
ATOM 672 O O . GLU A 1 85 ? -15.238 -6.153 -9.635 1.00 61.78 85 GLU A O 1
ATOM 677 N N . VAL A 1 86 ? -14.033 -6.862 -11.405 1.00 52.00 86 VAL A N 1
ATOM 678 C CA . VAL A 1 86 ? -15.136 -7.357 -12.223 1.00 52.00 86 VAL A CA 1
ATOM 679 C C . VAL A 1 86 ? -15.430 -8.750 -11.674 1.00 52.00 86 VAL A C 1
ATOM 681 O O . VAL A 1 86 ? -14.598 -9.642 -11.806 1.00 52.00 86 VAL A O 1
ATOM 684 N N . LYS A 1 87 ? -16.578 -8.918 -11.007 1.00 36.12 87 LYS A N 1
ATOM 685 C CA . LYS A 1 87 ? -17.055 -10.212 -10.495 1.00 36.12 87 LYS A CA 1
ATOM 686 C C . LYS A 1 87 ? -16.857 -11.314 -11.543 1.00 36.12 87 LYS A C 1
ATOM 688 O O . LYS A 1 87 ? -17.484 -11.266 -12.600 1.00 36.12 87 LYS A O 1
ATOM 693 N N . GLY A 1 88 ? -16.046 -12.315 -11.220 1.00 36.28 88 GLY A N 1
ATOM 694 C CA . GLY A 1 88 ? -15.819 -13.471 -12.077 1.00 36.28 88 GLY A CA 1
ATOM 695 C C . GLY A 1 88 ? -15.123 -14.606 -11.336 1.00 36.28 88 GLY A C 1
ATOM 696 O O . GLY A 1 88 ? -13.931 -14.814 -11.516 1.00 36.28 88 GLY A O 1
ATOM 697 N N . GLY A 1 89 ? -15.878 -15.358 -10.536 1.00 30.03 89 GLY A N 1
ATOM 698 C CA . GLY A 1 89 ? -15.426 -16.613 -9.933 1.00 30.03 89 GLY A CA 1
ATOM 699 C C . GLY A 1 89 ? -16.511 -17.203 -9.038 1.00 30.03 89 GLY A C 1
ATOM 700 O O . GLY A 1 89 ? -17.000 -16.490 -8.169 1.00 30.03 89 GLY A O 1
ATOM 701 N N . LEU A 1 90 ? -16.921 -18.440 -9.347 1.00 30.50 90 LEU A N 1
ATOM 702 C CA . LEU A 1 90 ? -18.073 -19.194 -8.822 1.00 30.50 90 LEU A CA 1
ATOM 703 C C . LEU A 1 90 ? -18.183 -19.269 -7.292 1.00 30.50 90 LEU A C 1
ATOM 705 O O . LEU A 1 90 ? -17.142 -19.485 -6.637 1.00 30.50 90 LEU A O 1
#

pLDDT: mean 87.37, std 15.0, range [30.03, 97.69]

Sequence (90 aa):
EECTVLEFFDNPMHPYSKGLINSMPDNFNGRFNTISGNVPSLYENIEGCPYVSRCSQAMDICREKEPCTKELKDGHKVCCWLLNEVKGGL

Foldseek 3Di:
DDDDPVCLQPPPDDQVSVQVNQQDDPDPPDDGRHQDDDQDDPPDDQAAASCQRRRPPHDPNRRHHWADWDADPPRDIDGDPVRRDPDDDD